Protein AF-A0A0C3AWJ7-F1 (afdb_monomer_lite)

pLDDT: mean 71.41, std 13.31, range [36.38, 94.19]

Organism: NCBI:txid933852

Sequence (97 aa):
MDSIDFEARSHILQLMVRLLVNLTQYPFLGPAMGAERVGWLFTHQHGTGSIIKDMARKWDYERDCPFPEGVERKADDDEMTEEIVWVKSGLPYVREA

Radius of gyration: 16.18 Å; chains: 1; bounding box: 35×30×44 Å

Structure (mmCIF, N/CA/C/O backbone):
data_AF-A0A0C3AWJ7-F1
#
_entry.id   AF-A0A0C3AWJ7-F1
#
loop_
_atom_site.group_PDB
_atom_site.id
_atom_site.type_symbol
_atom_site.label_atom_id
_atom_site.label_alt_id
_atom_site.label_comp_id
_atom_site.label_asym_id
_atom_site.label_entity_id
_atom_site.label_seq_id
_atom_site.pdbx_PDB_ins_code
_atom_site.Cartn_x
_atom_site.Cartn_y
_atom_site.Cartn_z
_atom_site.occupancy
_atom_site.B_iso_or_equiv
_atom_site.auth_seq_id
_atom_site.auth_comp_id
_atom_site.auth_asym_id
_atom_site.auth_atom_id
_atom_site.pdbx_PDB_model_num
ATOM 1 N N . MET A 1 1 ? -17.112 6.326 -0.315 1.00 37.09 1 MET A N 1
ATOM 2 C CA . MET A 1 1 ? -15.775 6.347 -0.938 1.00 37.09 1 MET A CA 1
ATOM 3 C C . MET A 1 1 ? -15.362 4.895 -0.980 1.00 37.09 1 MET A C 1
ATOM 5 O O . MET A 1 1 ? -15.009 4.351 0.058 1.00 37.09 1 MET A O 1
ATOM 9 N N . ASP A 1 2 ? -15.618 4.247 -2.111 1.00 36.38 2 ASP A N 1
ATOM 10 C CA . ASP A 1 2 ? -15.545 2.791 -2.226 1.00 36.38 2 ASP A CA 1
ATOM 11 C C . ASP A 1 2 ? -14.087 2.338 -2.127 1.00 36.38 2 ASP A C 1
ATOM 13 O O . ASP A 1 2 ? -13.201 2.896 -2.779 1.00 36.38 2 ASP A O 1
ATOM 17 N N . SER A 1 3 ? -13.826 1.390 -1.228 1.00 47.47 3 SER A N 1
ATOM 18 C CA . SER A 1 3 ? -12.488 0.864 -0.979 1.00 47.47 3 SER A CA 1
ATOM 19 C C . SER A 1 3 ? -11.964 0.162 -2.226 1.00 47.47 3 SER A C 1
ATOM 21 O O . SER A 1 3 ? -12.662 -0.668 -2.801 1.00 47.47 3 SER A O 1
ATOM 23 N N . ILE A 1 4 ? -10.720 0.449 -2.611 1.00 45.69 4 ILE A N 1
ATOM 24 C CA . ILE A 1 4 ? -10.012 -0.310 -3.647 1.00 45.69 4 ILE A CA 1
ATOM 25 C C . ILE A 1 4 ? -9.972 -1.789 -3.225 1.00 45.69 4 ILE A C 1
ATOM 27 O O . ILE A 1 4 ? -9.339 -2.137 -2.223 1.00 45.69 4 ILE A O 1
ATOM 31 N N . ASP A 1 5 ? -10.689 -2.603 -3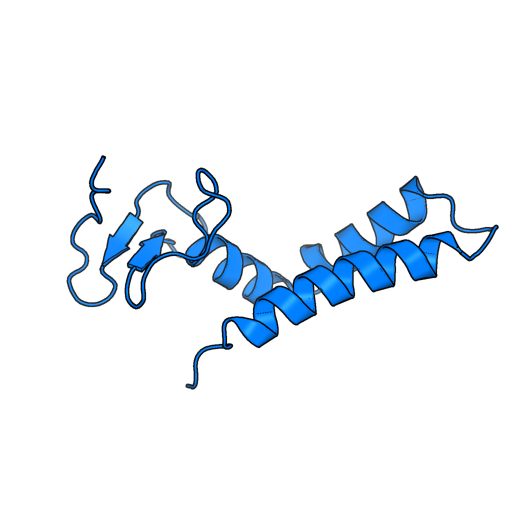.999 1.00 52.84 5 ASP A N 1
ATOM 32 C CA . ASP A 1 5 ? -10.915 -4.042 -3.853 1.00 52.84 5 ASP A CA 1
ATOM 33 C C . ASP A 1 5 ? -9.602 -4.861 -3.875 1.00 52.84 5 ASP A C 1
ATOM 35 O O . ASP A 1 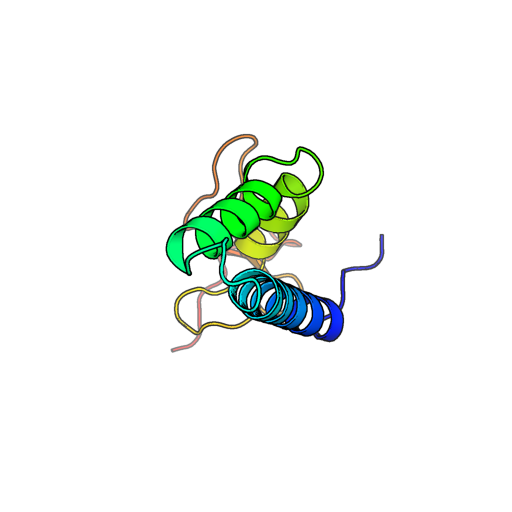5 ? -8.580 -4.433 -4.419 1.00 52.84 5 ASP A O 1
ATOM 39 N N . PHE A 1 6 ? -9.619 -6.051 -3.275 1.00 43.66 6 PHE A N 1
ATOM 40 C CA . PHE A 1 6 ? -8.511 -7.010 -3.208 1.00 43.66 6 PHE A CA 1
ATOM 41 C C . PHE A 1 6 ? -7.939 -7.338 -4.595 1.00 43.66 6 PHE A C 1
ATOM 43 O O . PHE A 1 6 ? -6.716 -7.354 -4.780 1.00 43.66 6 PHE A O 1
ATOM 50 N N . GLU A 1 7 ? -8.812 -7.507 -5.592 1.00 43.03 7 GLU A N 1
ATOM 51 C CA . GLU A 1 7 ? -8.397 -7.695 -6.983 1.00 43.03 7 GLU A CA 1
ATOM 52 C C . GLU A 1 7 ? -7.568 -6.517 -7.490 1.00 43.03 7 GLU A C 1
ATOM 54 O O . GLU A 1 7 ? -6.531 -6.712 -8.120 1.00 43.03 7 GLU A O 1
ATOM 59 N N . ALA A 1 8 ? -7.956 -5.284 -7.165 1.00 47.84 8 ALA A N 1
ATOM 60 C CA . ALA A 1 8 ? -7.252 -4.101 -7.635 1.00 47.84 8 ALA A CA 1
ATOM 61 C C . ALA A 1 8 ? -5.825 -4.001 -7.063 1.00 47.84 8 ALA A C 1
ATOM 63 O O . ALA A 1 8 ? -4.920 -3.563 -7.772 1.00 47.84 8 ALA A O 1
ATOM 64 N N . ARG A 1 9 ? -5.569 -4.479 -5.836 1.00 54.91 9 ARG A N 1
ATOM 65 C CA . ARG A 1 9 ? -4.209 -4.512 -5.253 1.00 54.91 9 ARG A CA 1
ATOM 66 C C . ARG A 1 9 ? -3.328 -5.597 -5.866 1.00 54.91 9 ARG A C 1
ATOM 68 O O . ARG A 1 9 ? -2.177 -5.322 -6.203 1.00 54.91 9 ARG A O 1
ATOM 75 N N . SER A 1 10 ? -3.878 -6.794 -6.072 1.00 53.25 10 SER A N 1
ATOM 76 C CA . SER A 1 10 ? -3.204 -7.873 -6.810 1.00 53.25 10 SER A CA 1
ATOM 77 C C . SER A 1 10 ? -2.876 -7.434 -8.242 1.00 53.25 10 SER A C 1
ATOM 79 O O . SER A 1 10 ? -1.752 -7.609 -8.712 1.00 53.25 10 SER A O 1
ATOM 81 N N . HIS A 1 11 ? -3.812 -6.755 -8.910 1.00 56.91 11 HIS A N 1
ATOM 82 C CA . HIS A 1 11 ? -3.606 -6.197 -10.243 1.00 56.91 11 HIS A CA 1
ATOM 83 C C . HIS A 1 11 ? -2.540 -5.101 -10.270 1.00 56.91 11 HIS A C 1
ATOM 85 O O . HIS A 1 11 ? -1.784 -5.049 -11.234 1.00 56.91 11 HIS A O 1
ATOM 91 N N . ILE A 1 12 ? -2.414 -4.271 -9.230 1.00 64.50 12 ILE A N 1
ATOM 92 C CA . ILE A 1 12 ? -1.377 -3.230 -9.153 1.00 64.50 12 ILE A CA 1
ATOM 93 C C . ILE A 1 12 ? 0.010 -3.832 -8.898 1.00 64.50 12 ILE A C 1
ATOM 95 O O . ILE A 1 12 ? 0.951 -3.453 -9.587 1.00 64.50 12 ILE A O 1
ATOM 99 N N . LEU A 1 13 ? 0.156 -4.808 -7.997 1.00 65.62 13 LEU A N 1
ATOM 100 C CA . LEU A 1 13 ? 1.427 -5.525 -7.805 1.00 65.62 13 LEU A CA 1
ATOM 101 C C . LEU A 1 13 ? 1.836 -6.290 -9.069 1.00 65.62 13 LEU A C 1
ATOM 103 O O . LEU A 1 13 ? 2.985 -6.221 -9.505 1.00 65.62 13 LEU A O 1
ATOM 107 N N . GLN A 1 14 ? 0.883 -6.950 -9.727 1.00 65.00 14 GLN A N 1
ATOM 108 C CA . GLN A 1 14 ? 1.128 -7.556 -11.033 1.00 65.00 14 GLN A CA 1
ATOM 109 C C . GLN A 1 14 ? 1.478 -6.508 -12.091 1.00 65.00 14 GLN A C 1
ATOM 111 O O . GLN A 1 14 ? 2.349 -6.765 -12.917 1.00 65.00 14 GLN A O 1
ATOM 116 N N . LEU A 1 15 ? 0.850 -5.330 -12.078 1.00 67.62 15 LEU A N 1
ATOM 117 C CA . LEU A 1 15 ? 1.179 -4.233 -12.984 1.00 67.62 15 LEU A CA 1
ATOM 118 C C . LEU A 1 15 ? 2.599 -3.724 -12.725 1.00 67.62 15 LEU A C 1
ATOM 120 O O . LEU A 1 15 ? 3.332 -3.542 -13.686 1.00 67.62 15 LEU A O 1
ATOM 124 N N . MET A 1 16 ? 3.015 -3.568 -11.464 1.00 68.38 16 MET A N 1
ATOM 125 C CA . MET A 1 16 ? 4.374 -3.182 -11.064 1.00 68.38 16 MET A CA 1
ATOM 126 C C . MET A 1 16 ? 5.413 -4.174 -11.576 1.00 68.38 16 MET A C 1
ATOM 128 O O . MET A 1 16 ? 6.387 -3.780 -12.216 1.00 68.38 16 MET A O 1
ATOM 132 N N . VAL A 1 17 ? 5.174 -5.467 -11.350 1.00 67.75 17 VAL A N 1
ATOM 133 C CA . VAL A 1 17 ? 6.056 -6.541 -11.818 1.00 67.75 17 VAL A CA 1
ATOM 134 C C . VAL A 1 17 ? 6.075 -6.597 -13.346 1.00 67.75 17 VAL A C 1
ATOM 136 O O . VAL A 1 17 ? 7.143 -6.712 -13.939 1.00 67.75 17 VAL A O 1
ATOM 139 N N . ARG A 1 18 ? 4.926 -6.443 -14.018 1.00 68.12 18 ARG A N 1
ATOM 140 C CA . ARG A 1 18 ? 4.847 -6.403 -15.489 1.00 68.12 18 ARG A CA 1
ATOM 141 C C . ARG A 1 18 ? 5.539 -5.175 -16.073 1.00 68.12 18 ARG A C 1
ATOM 143 O O . ARG A 1 18 ? 6.209 -5.312 -17.091 1.00 68.12 18 ARG A O 1
ATOM 150 N N . LEU A 1 19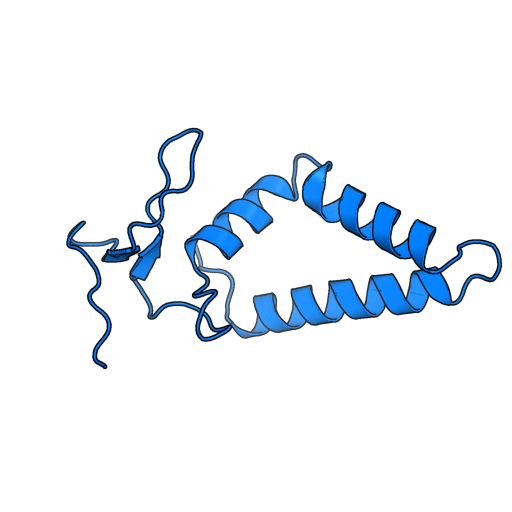 ? 5.415 -4.004 -15.444 1.00 67.06 19 LEU A N 1
ATOM 151 C CA . LEU A 1 19 ? 6.112 -2.785 -15.858 1.00 67.06 19 LEU A CA 1
ATOM 152 C C . LEU A 1 19 ? 7.620 -2.966 -15.719 1.00 67.06 19 LEU A C 1
ATOM 154 O O . LEU A 1 19 ? 8.358 -2.620 -16.634 1.00 67.06 19 LEU A O 1
ATOM 158 N N . LEU A 1 20 ? 8.065 -3.544 -14.601 1.00 64.25 20 LEU A N 1
ATOM 159 C CA . LEU A 1 20 ? 9.468 -3.852 -14.363 1.00 64.25 20 LEU A CA 1
ATOM 160 C C . LEU A 1 20 ? 9.996 -4.809 -15.437 1.00 64.25 20 LEU A C 1
ATOM 162 O O . LEU A 1 20 ? 10.957 -4.478 -16.123 1.00 64.25 20 LEU A O 1
ATOM 166 N N . VAL A 1 21 ? 9.316 -5.938 -15.656 1.00 68.94 21 VAL A N 1
ATOM 167 C CA . VAL A 1 21 ? 9.683 -6.915 -16.691 1.00 68.94 21 VAL A CA 1
ATOM 168 C C . VAL A 1 21 ? 9.720 -6.261 -18.076 1.00 68.94 21 VAL A C 1
ATOM 170 O O . VAL A 1 21 ? 10.711 -6.414 -18.785 1.00 68.94 21 VAL A O 1
ATOM 173 N N . ASN A 1 22 ? 8.709 -5.471 -18.450 1.00 69.81 22 ASN A N 1
ATOM 174 C CA . ASN A 1 22 ? 8.658 -4.785 -19.744 1.00 69.81 22 ASN A CA 1
ATOM 175 C C . ASN A 1 22 ? 9.780 -3.748 -19.912 1.00 69.81 22 ASN A C 1
ATOM 177 O O . ASN A 1 22 ? 10.409 -3.687 -20.964 1.00 69.81 22 ASN A O 1
ATOM 181 N N . LEU A 1 23 ? 10.088 -2.970 -18.875 1.00 65.06 23 LEU A N 1
ATOM 182 C CA . LEU A 1 23 ? 11.169 -1.986 -18.916 1.00 65.06 23 LEU A CA 1
ATOM 183 C C . LEU A 1 23 ? 12.544 -2.653 -19.033 1.00 65.06 23 LEU A C 1
ATOM 185 O O . LEU A 1 23 ? 13.407 -2.126 -19.730 1.00 65.06 23 LEU A O 1
ATOM 189 N N . THR A 1 24 ? 12.728 -3.831 -18.429 1.00 65.62 24 THR A N 1
ATOM 190 C CA . THR A 1 24 ? 13.964 -4.624 -18.559 1.00 65.62 24 THR A CA 1
ATOM 191 C C . THR A 1 24 ? 14.107 -5.367 -19.891 1.00 65.62 24 THR A C 1
ATOM 193 O O . THR A 1 24 ? 15.188 -5.870 -20.187 1.00 6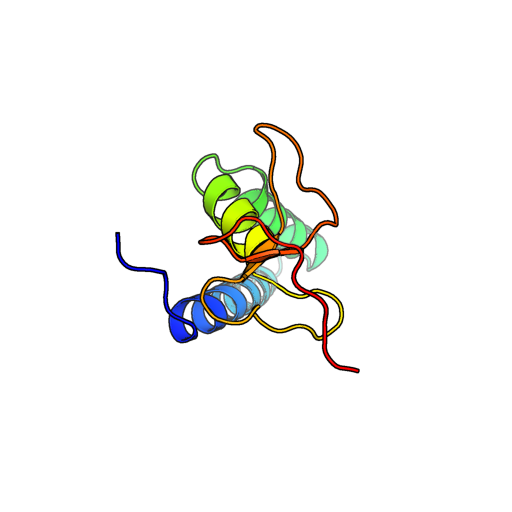5.62 24 THR A O 1
ATOM 196 N N . GLN A 1 25 ? 13.055 -5.424 -20.722 1.00 66.88 25 GLN A N 1
ATOM 197 C CA . GLN A 1 25 ? 13.139 -5.961 -22.090 1.00 66.88 25 GLN A CA 1
ATOM 198 C C . GLN A 1 25 ? 13.823 -4.992 -23.063 1.00 66.88 25 GLN A C 1
ATOM 200 O O . GLN A 1 25 ? 14.239 -5.406 -24.145 1.00 66.88 25 GLN A O 1
ATOM 205 N N . TYR A 1 26 ? 13.966 -3.715 -22.697 1.00 64.81 26 TYR A N 1
ATOM 206 C CA . TYR A 1 26 ? 14.708 -2.753 -23.502 1.00 64.81 26 TYR A CA 1
ATOM 207 C C . TYR A 1 26 ? 16.208 -2.888 -23.203 1.00 64.81 26 TYR A C 1
ATOM 209 O O . TYR A 1 26 ? 16.626 -2.583 -22.088 1.00 64.81 26 TYR A O 1
ATOM 217 N N . PRO A 1 27 ? 17.052 -3.266 -24.182 1.00 58.00 27 PRO A N 1
ATOM 218 C CA . PRO A 1 27 ? 18.463 -3.606 -23.948 1.00 58.00 27 PRO A CA 1
ATOM 219 C C . PRO A 1 27 ? 19.321 -2.434 -23.441 1.00 58.00 27 PRO A C 1
ATOM 221 O O . PRO A 1 27 ? 20.438 -2.640 -22.976 1.00 58.00 27 PRO A O 1
ATOM 224 N N . PHE A 1 28 ? 18.799 -1.207 -23.507 1.00 61.25 28 PHE A N 1
ATOM 225 C CA . PHE A 1 28 ? 19.443 0.010 -23.008 1.00 61.25 28 PHE A CA 1
ATOM 226 C C . PHE A 1 28 ? 19.116 0.308 -21.534 1.00 61.25 28 PHE A C 1
ATOM 228 O O . PHE A 1 28 ? 19.818 1.091 -20.899 1.00 61.25 28 PHE A O 1
ATOM 235 N N . LEU A 1 29 ? 18.064 -0.305 -20.982 1.00 61.88 29 LEU A N 1
ATOM 236 C CA . LEU A 1 29 ? 17.656 -0.182 -19.585 1.00 61.88 29 LEU A CA 1
ATOM 237 C C . LEU A 1 29 ? 18.041 -1.473 -18.862 1.00 61.88 29 LEU A C 1
ATOM 239 O O . LEU A 1 29 ? 17.306 -2.456 -18.863 1.00 61.88 29 LEU A O 1
ATOM 243 N N . GLY A 1 30 ? 19.221 -1.478 -18.241 1.00 66.44 30 GLY A N 1
ATOM 244 C CA . GLY A 1 30 ? 19.625 -2.591 -17.383 1.00 66.44 30 GLY A CA 1
ATOM 245 C C . GLY A 1 30 ? 18.631 -2.805 -16.224 1.00 66.44 30 GLY A C 1
ATOM 246 O O . GLY A 1 30 ? 17.941 -1.859 -15.832 1.00 66.44 30 GLY A O 1
ATOM 247 N N . PRO A 1 31 ? 18.582 -4.008 -15.618 1.00 66.31 31 PRO A N 1
ATOM 248 C CA . PRO A 1 31 ? 17.639 -4.342 -14.544 1.00 66.31 31 PRO A CA 1
ATOM 249 C C . PRO A 1 31 ? 17.609 -3.335 -13.391 1.00 66.31 31 PRO A C 1
ATOM 251 O O . PRO A 1 31 ? 16.539 -2.989 -12.898 1.00 66.31 31 PRO A O 1
ATOM 254 N N . ALA A 1 32 ? 18.776 -2.805 -13.018 1.00 68.81 32 ALA A N 1
ATOM 255 C CA . ALA A 1 32 ? 18.906 -1.784 -11.983 1.00 68.81 32 ALA A CA 1
ATOM 256 C C . ALA A 1 32 ? 18.201 -0.467 -12.356 1.00 68.81 32 ALA A C 1
ATOM 258 O O . ALA A 1 32 ? 17.473 0.091 -11.543 1.00 68.81 32 ALA A O 1
ATOM 259 N N . MET A 1 33 ? 18.352 -0.007 -13.600 1.00 71.25 33 MET A N 1
ATOM 260 C CA . MET A 1 33 ? 17.745 1.241 -14.074 1.00 71.25 33 MET A CA 1
ATOM 261 C C . MET A 1 33 ? 16.228 1.091 -14.262 1.00 71.25 33 MET A C 1
ATOM 263 O O . MET A 1 33 ? 15.468 2.018 -13.994 1.00 71.25 33 MET A O 1
ATOM 267 N N . GLY A 1 34 ? 15.763 -0.096 -14.673 1.00 70.81 34 GLY A N 1
ATOM 268 C CA . GLY A 1 34 ? 14.338 -0.436 -14.693 1.00 70.81 34 GLY A CA 1
ATOM 269 C C . GLY A 1 34 ? 13.721 -0.427 -13.291 1.00 70.81 34 GLY A C 1
ATOM 270 O O . GLY A 1 34 ? 12.668 0.179 -13.087 1.00 70.81 34 GLY A O 1
ATOM 271 N N . ALA A 1 35 ? 14.407 -1.032 -12.316 1.00 67.50 35 ALA A N 1
ATOM 272 C CA . ALA A 1 35 ? 13.988 -1.039 -10.916 1.00 67.50 35 ALA A CA 1
ATOM 273 C C . ALA A 1 35 ? 13.963 0.369 -10.308 1.00 67.50 35 ALA A C 1
ATOM 275 O O . ALA A 1 35 ? 12.994 0.720 -9.642 1.00 67.50 35 ALA A O 1
ATOM 276 N N . GLU A 1 36 ? 14.967 1.200 -10.593 1.00 71.62 36 GLU A N 1
ATOM 277 C CA . GLU A 1 36 ? 15.024 2.597 -10.150 1.00 71.62 36 GLU A CA 1
ATOM 278 C C . GLU A 1 36 ? 13.860 3.420 -10.713 1.00 71.62 36 GLU A C 1
ATOM 280 O O . GLU A 1 36 ? 13.223 4.176 -9.986 1.00 71.62 36 GLU A O 1
ATOM 285 N N . ARG A 1 37 ? 13.516 3.235 -11.992 1.00 71.94 37 ARG A N 1
ATOM 286 C CA . ARG A 1 37 ? 12.427 3.974 -12.649 1.00 71.94 37 ARG A CA 1
ATOM 287 C C . ARG A 1 37 ? 11.049 3.587 -12.121 1.00 71.94 37 ARG A C 1
ATOM 289 O O . ARG A 1 37 ? 10.197 4.455 -11.941 1.00 71.94 37 ARG A O 1
ATOM 296 N N . VAL A 1 38 ? 10.839 2.296 -11.859 1.00 72.38 38 VAL A N 1
ATOM 297 C CA . VAL A 1 38 ? 9.639 1.807 -11.166 1.00 72.38 38 VAL A CA 1
ATOM 298 C C . VAL A 1 38 ? 9.629 2.370 -9.747 1.00 72.38 38 VAL A C 1
ATOM 300 O O . VAL A 1 38 ? 8.665 3.021 -9.364 1.00 72.38 38 VAL A O 1
ATOM 303 N N . GLY A 1 39 ? 10.730 2.245 -9.007 1.00 67.44 39 GLY A N 1
ATOM 304 C CA . GLY A 1 39 ? 10.891 2.849 -7.686 1.00 67.44 39 GLY A CA 1
ATOM 305 C C . GLY A 1 39 ? 10.503 4.328 -7.673 1.00 67.44 39 GLY A C 1
ATOM 306 O O . GLY A 1 39 ? 9.663 4.720 -6.871 1.00 67.44 39 GLY A O 1
ATOM 307 N N . TRP A 1 40 ? 11.015 5.131 -8.606 1.00 69.25 40 TRP A N 1
ATOM 308 C CA . TRP A 1 40 ? 10.702 6.554 -8.756 1.00 69.25 40 TRP A CA 1
ATOM 309 C C . TRP A 1 40 ? 9.222 6.818 -9.066 1.00 69.25 40 TRP A C 1
ATOM 311 O O . TRP A 1 40 ? 8.604 7.659 -8.419 1.00 69.25 40 TRP A O 1
ATOM 321 N N . LEU A 1 41 ? 8.611 6.072 -9.991 1.00 69.94 41 LEU A N 1
ATOM 322 C CA . LEU A 1 41 ? 7.176 6.194 -10.301 1.00 69.94 41 LEU A CA 1
ATOM 323 C C . LEU A 1 41 ? 6.291 5.954 -9.073 1.00 69.94 41 LEU A C 1
ATOM 325 O O . LEU A 1 41 ? 5.259 6.604 -8.906 1.00 69.94 41 LEU A O 1
ATOM 329 N N . PHE A 1 42 ? 6.704 5.039 -8.203 1.00 65.75 42 PHE A N 1
ATOM 330 C CA . PHE A 1 42 ? 5.947 4.690 -7.011 1.00 65.75 42 PHE A CA 1
ATOM 331 C C . PHE A 1 42 ? 6.255 5.613 -5.827 1.00 65.75 42 PHE A C 1
ATOM 333 O O . PHE A 1 42 ? 5.344 5.987 -5.097 1.00 65.75 42 PHE A O 1
ATOM 340 N N . THR A 1 43 ? 7.497 6.063 -5.666 1.00 64.00 43 THR A N 1
ATOM 341 C CA . THR A 1 43 ? 7.935 6.801 -4.466 1.00 64.00 43 THR A CA 1
ATOM 342 C C . THR A 1 43 ? 8.061 8.316 -4.651 1.00 64.00 43 THR A C 1
ATOM 344 O O . THR A 1 43 ? 8.014 9.037 -3.662 1.00 64.00 43 THR A O 1
ATOM 347 N N . HIS A 1 44 ? 8.197 8.818 -5.884 1.00 61.88 44 HIS A N 1
ATOM 348 C CA . HIS A 1 44 ? 8.483 10.233 -6.173 1.00 61.88 44 HIS A CA 1
ATOM 349 C C . HIS A 1 44 ? 7.385 10.952 -6.976 1.00 61.88 44 HIS A C 1
ATOM 351 O O . HIS A 1 44 ? 7.438 12.173 -7.130 1.00 61.88 44 HIS A O 1
ATOM 357 N N . GLN A 1 45 ? 6.365 10.245 -7.477 1.00 63.94 45 GLN A N 1
ATOM 358 C CA . GLN A 1 45 ? 5.171 10.898 -8.018 1.00 63.94 45 GLN A CA 1
ATOM 359 C C . GLN A 1 45 ? 4.188 11.246 -6.895 1.00 63.94 45 GLN A C 1
ATOM 361 O O . GLN A 1 45 ? 3.748 10.387 -6.132 1.00 63.94 45 GLN A O 1
ATOM 366 N N . HIS A 1 46 ? 3.780 12.517 -6.850 1.00 58.19 46 HIS A N 1
ATOM 367 C CA . HIS A 1 46 ? 2.858 13.053 -5.841 1.00 58.19 46 HIS A CA 1
ATOM 368 C C . HIS A 1 46 ? 1.531 12.279 -5.729 1.00 58.19 46 HIS A C 1
ATOM 370 O O . HIS A 1 46 ? 0.968 12.194 -4.641 1.00 58.19 46 HIS A O 1
ATOM 376 N N . GLY A 1 47 ? 1.036 11.704 -6.831 1.00 61.28 47 GLY A N 1
ATOM 377 C CA . GLY A 1 47 ? -0.201 10.914 -6.843 1.00 61.28 47 GLY A CA 1
ATOM 378 C C . GLY A 1 47 ? -0.047 9.493 -6.295 1.00 61.28 47 GLY A C 1
ATOM 379 O O . GLY A 1 47 ? -1.030 8.890 -5.878 1.00 61.28 47 GLY A O 1
ATOM 380 N N . THR A 1 48 ? 1.174 8.960 -6.266 1.00 64.19 48 THR A N 1
ATOM 381 C CA . THR A 1 48 ? 1.445 7.564 -5.900 1.00 64.19 48 THR A CA 1
ATOM 382 C C . THR A 1 48 ? 1.763 7.411 -4.414 1.00 64.19 48 THR A C 1
ATOM 384 O O . THR A 1 48 ? 1.509 6.357 -3.833 1.00 64.19 48 THR A O 1
ATOM 387 N N . GLY A 1 49 ? 2.220 8.485 -3.759 1.00 66.12 49 GLY A N 1
ATOM 388 C CA . GLY A 1 49 ? 2.491 8.493 -2.320 1.00 66.12 49 GLY A CA 1
ATOM 389 C C . GLY A 1 49 ? 1.261 8.183 -1.458 1.00 66.12 49 GLY A C 1
ATOM 390 O O . GLY A 1 49 ? 1.378 7.477 -0.460 1.00 66.12 49 GLY A O 1
ATOM 391 N N . SER A 1 50 ? 0.067 8.636 -1.857 1.00 71.44 50 SER A N 1
ATOM 392 C CA . SER A 1 50 ? -1.184 8.306 -1.154 1.00 71.44 50 SER A CA 1
ATOM 393 C C . SER A 1 50 ? -1.557 6.829 -1.294 1.00 71.44 50 SER A C 1
ATOM 395 O O . SER A 1 50 ? -2.024 6.227 -0.330 1.00 71.44 50 SER A O 1
ATOM 397 N N . ILE A 1 51 ? -1.295 6.229 -2.459 1.00 72.38 51 ILE A N 1
ATOM 398 C CA . ILE A 1 51 ? -1.524 4.803 -2.720 1.00 72.38 51 ILE A CA 1
ATOM 399 C C . ILE A 1 51 ? -0.584 3.963 -1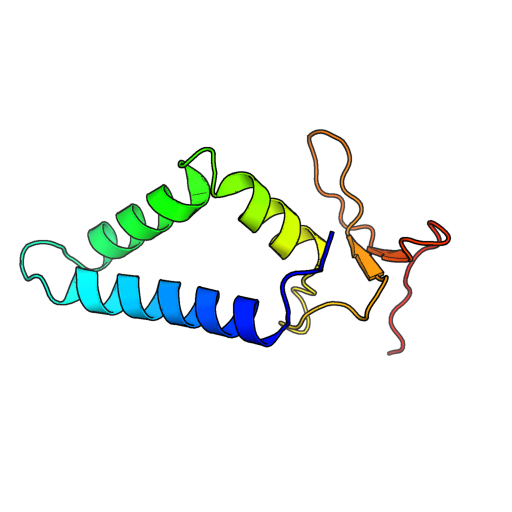.856 1.00 72.38 51 ILE A C 1
ATOM 401 O O . ILE A 1 51 ? -1.039 3.041 -1.185 1.00 72.38 51 ILE A O 1
ATOM 405 N N . ILE A 1 52 ? 0.706 4.311 -1.810 1.00 71.50 52 ILE A N 1
ATOM 406 C CA . ILE A 1 52 ? 1.675 3.614 -0.955 1.00 71.50 52 ILE A CA 1
ATOM 407 C C . ILE A 1 52 ? 1.306 3.759 0.519 1.00 71.50 52 ILE A C 1
ATOM 409 O O . ILE A 1 52 ? 1.306 2.755 1.226 1.00 71.50 52 ILE A O 1
ATOM 413 N N . LYS A 1 53 ? 0.958 4.968 0.984 1.00 74.06 53 LYS A N 1
ATOM 414 C CA . LYS A 1 53 ? 0.513 5.179 2.370 1.00 74.06 53 LYS A CA 1
ATOM 415 C C . LYS A 1 53 ? -0.715 4.321 2.691 1.00 74.06 53 LYS A C 1
ATOM 417 O O . LYS A 1 53 ? -0.719 3.662 3.724 1.00 74.06 53 LYS A O 1
ATOM 422 N N . ASP A 1 54 ? -1.716 4.258 1.810 1.00 78.88 54 ASP A N 1
ATOM 423 C CA . ASP A 1 54 ? -2.920 3.444 2.040 1.00 78.88 54 ASP A CA 1
ATOM 424 C C . ASP A 1 54 ? -2.630 1.934 2.016 1.00 78.88 54 ASP A C 1
ATOM 426 O O . ASP A 1 54 ? -3.161 1.185 2.836 1.00 78.88 54 ASP A O 1
ATOM 430 N N . MET A 1 55 ? -1.746 1.477 1.123 1.00 75.50 55 MET A N 1
ATOM 431 C CA . MET A 1 55 ? -1.289 0.085 1.091 1.00 75.50 55 MET A CA 1
ATOM 432 C C . MET A 1 55 ? -0.569 -0.283 2.379 1.00 75.50 55 MET A C 1
ATOM 434 O O . MET A 1 55 ? -0.940 -1.246 3.045 1.00 75.50 55 MET A O 1
ATOM 438 N N . ALA A 1 56 ? 0.428 0.515 2.745 1.00 77.38 56 ALA A N 1
ATOM 439 C CA . ALA A 1 56 ? 1.207 0.320 3.946 1.00 77.38 56 ALA A CA 1
ATOM 440 C C . ALA A 1 56 ? 0.298 0.363 5.186 1.00 77.38 56 ALA A C 1
ATOM 442 O O . ALA A 1 56 ? 0.511 -0.394 6.125 1.00 77.38 56 ALA A O 1
ATOM 443 N N . ARG A 1 57 ? -0.772 1.166 5.189 1.00 85.50 57 ARG A N 1
ATOM 444 C CA . ARG A 1 57 ? -1.747 1.206 6.285 1.00 85.50 57 ARG A CA 1
ATOM 445 C C . ARG A 1 57 ? -2.565 -0.086 6.418 1.00 85.50 57 ARG A C 1
ATOM 447 O O . ARG A 1 57 ? -2.937 -0.473 7.520 1.00 85.50 57 ARG A O 1
ATOM 454 N N . LYS A 1 58 ? -2.830 -0.778 5.311 1.00 86.25 58 LYS A N 1
ATOM 455 C CA . LYS A 1 58 ? -3.770 -1.912 5.238 1.00 86.25 58 LYS A CA 1
ATOM 456 C C . LYS A 1 58 ? -3.103 -3.275 5.028 1.00 86.25 58 LYS A C 1
ATOM 458 O O . LYS A 1 58 ? -3.809 -4.252 4.779 1.00 86.25 58 LYS A O 1
ATOM 463 N N . TRP A 1 59 ? -1.774 -3.347 5.080 1.00 83.44 59 TRP A N 1
ATOM 464 C CA . TRP A 1 59 ? -1.006 -4.568 4.818 1.00 83.44 59 TRP A CA 1
ATOM 465 C C . TRP A 1 59 ? -0.308 -5.101 6.072 1.00 83.44 59 TRP A C 1
ATOM 467 O O . TRP A 1 59 ? 0.391 -4.364 6.782 1.00 83.44 59 TRP A O 1
ATOM 477 N N . ASP A 1 60 ? -0.465 -6.399 6.311 1.00 82.44 60 ASP A N 1
ATOM 478 C CA . ASP A 1 60 ? 0.285 -7.162 7.298 1.00 82.44 60 ASP A CA 1
ATOM 479 C C . ASP A 1 60 ? 1.588 -7.671 6.674 1.00 82.44 60 ASP A C 1
ATOM 481 O O . ASP A 1 60 ? 1.594 -8.607 5.875 1.00 82.44 60 ASP A O 1
ATOM 485 N N . TYR A 1 61 ? 2.709 -7.053 7.049 1.00 75.25 61 TYR A N 1
ATOM 486 C CA . TYR A 1 61 ? 4.026 -7.412 6.523 1.00 75.25 61 TYR A CA 1
ATOM 487 C C . TYR A 1 61 ? 4.509 -8.789 6.982 1.00 75.25 61 TYR A C 1
ATOM 489 O O . TYR A 1 61 ? 5.320 -9.399 6.295 1.00 75.25 61 TYR A O 1
ATOM 497 N N . GLU A 1 62 ? 4.038 -9.288 8.128 1.00 76.81 62 GLU A N 1
ATOM 498 C CA . GLU A 1 62 ? 4.522 -10.562 8.676 1.00 76.81 62 GLU A CA 1
ATOM 499 C C . GLU A 1 62 ? 3.910 -11.763 7.958 1.00 76.81 62 GLU A C 1
ATOM 501 O O . GLU A 1 62 ? 4.568 -12.783 7.767 1.00 76.81 62 GLU A O 1
ATOM 506 N N . ARG A 1 63 ? 2.637 -11.644 7.573 1.00 74.75 63 ARG A N 1
ATOM 507 C CA . ARG A 1 63 ? 1.886 -12.693 6.868 1.00 74.75 63 ARG A CA 1
ATOM 508 C C . ARG A 1 63 ? 1.822 -12.468 5.360 1.00 74.75 63 ARG A C 1
ATOM 510 O O . ARG A 1 63 ? 1.273 -13.307 4.654 1.00 74.75 63 ARG A O 1
ATOM 517 N N . ASP A 1 64 ? 2.373 -11.349 4.895 1.00 75.62 64 ASP A N 1
ATOM 518 C CA . ASP A 1 64 ? 2.314 -10.886 3.510 1.00 75.62 64 ASP A CA 1
ATOM 519 C C . ASP A 1 64 ? 0.884 -10.913 2.943 1.00 75.62 64 ASP A C 1
ATOM 521 O O . ASP A 1 64 ? 0.595 -11.479 1.888 1.00 75.62 64 ASP A O 1
ATOM 525 N N . CYS A 1 65 ? -0.053 -10.342 3.703 1.00 76.44 65 CYS A N 1
ATOM 526 C CA . CYS A 1 65 ? -1.471 -10.343 3.360 1.00 76.44 65 CYS A CA 1
ATOM 527 C C . CYS A 1 65 ? -2.159 -9.035 3.794 1.00 76.44 65 CYS A C 1
ATOM 529 O O . CYS A 1 65 ? -1.640 -8.306 4.639 1.00 76.44 65 CYS A O 1
ATOM 531 N N . PRO A 1 66 ? -3.343 -8.697 3.255 1.00 80.06 66 PRO A N 1
ATOM 532 C CA . PRO A 1 66 ? -4.115 -7.565 3.762 1.00 80.06 66 PRO A CA 1
ATOM 533 C C . PRO A 1 66 ? -4.624 -7.829 5.187 1.00 80.06 66 PRO A C 1
ATOM 535 O O . PRO A 1 66 ? -4.937 -8.967 5.543 1.00 80.06 66 PRO A O 1
ATOM 538 N N . PHE A 1 67 ? -4.756 -6.768 5.987 1.00 84.75 67 PHE A N 1
ATOM 539 C CA . PHE A 1 67 ? -5.473 -6.844 7.260 1.00 84.75 67 PHE A CA 1
ATOM 540 C C . PHE A 1 67 ? -6.967 -7.149 7.042 1.00 84.75 67 PHE A C 1
ATOM 542 O O . PHE A 1 67 ? -7.509 -6.822 5.978 1.00 84.75 67 PHE A O 1
ATOM 549 N N . PRO A 1 68 ? -7.655 -7.744 8.039 1.00 89.75 68 PRO A N 1
ATOM 550 C CA . PRO A 1 68 ? -9.105 -7.895 8.008 1.00 89.75 68 PRO A CA 1
ATOM 551 C C . PRO A 1 68 ? -9.821 -6.558 7.794 1.00 89.75 68 PRO A C 1
ATOM 553 O O . PRO A 1 68 ? -9.309 -5.490 8.133 1.00 89.75 68 PRO A O 1
ATOM 556 N N . GLU A 1 69 ? -11.040 -6.612 7.261 1.00 88.31 69 GLU A N 1
ATOM 557 C CA . GLU A 1 69 ? -11.831 -5.404 7.043 1.00 88.31 69 GLU A CA 1
ATOM 558 C C . GLU A 1 69 ? -12.031 -4.625 8.354 1.00 88.31 69 GLU A C 1
ATOM 560 O O . GLU A 1 69 ? -12.418 -5.179 9.384 1.00 88.31 69 GLU A O 1
ATOM 565 N N . GLY A 1 70 ? -11.758 -3.320 8.310 1.00 89.94 70 GLY A N 1
ATOM 566 C CA . GLY A 1 70 ? -11.842 -2.447 9.479 1.00 89.94 70 GLY A CA 1
ATOM 567 C C . GLY A 1 70 ? -10.635 -2.516 10.415 1.00 89.94 70 GLY A C 1
ATOM 568 O O . GLY A 1 70 ? -10.699 -1.902 11.478 1.00 89.94 70 GLY A O 1
ATOM 569 N N . VAL A 1 71 ? -9.559 -3.208 10.036 1.00 92.44 71 VAL A N 1
ATOM 570 C CA . VAL A 1 71 ? -8.272 -3.218 10.742 1.00 92.44 71 VAL A CA 1
ATOM 571 C C . VAL A 1 71 ? -7.230 -2.475 9.918 1.00 92.44 71 VAL A C 1
ATOM 573 O O . VAL A 1 71 ? -7.04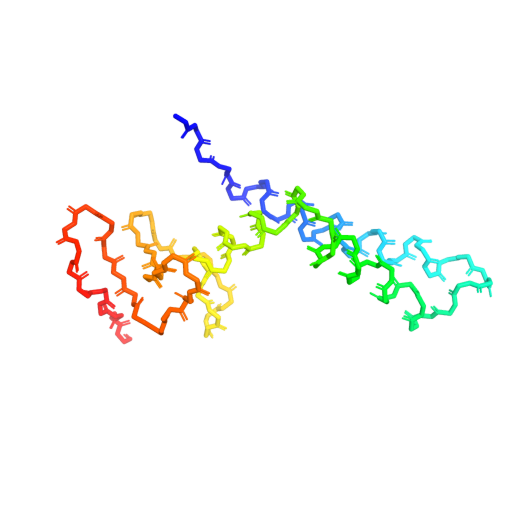4 -2.747 8.732 1.00 92.44 71 VAL A O 1
ATOM 576 N N . GLU A 1 72 ? -6.538 -1.533 10.550 1.00 92.56 72 GLU A N 1
ATOM 577 C CA . GLU A 1 72 ? -5.549 -0.685 9.896 1.00 92.56 72 GLU A CA 1
ATOM 578 C C . GLU A 1 72 ? -4.393 -0.369 10.845 1.00 92.56 72 GLU A C 1
ATOM 580 O O . GLU A 1 72 ? -4.557 -0.280 12.060 1.00 92.56 72 GLU A O 1
ATOM 585 N N . ARG A 1 73 ? -3.204 -0.179 10.282 1.00 89.62 73 ARG A N 1
ATOM 586 C CA . ARG A 1 73 ? -2.066 0.394 10.990 1.00 89.62 73 ARG A CA 1
ATOM 587 C C . ARG A 1 73 ? -2.366 1.856 11.298 1.00 89.62 73 ARG A C 1
ATOM 589 O O . ARG A 1 73 ? -2.886 2.583 10.452 1.00 89.62 73 ARG A O 1
ATOM 596 N N . LYS A 1 74 ? -2.063 2.301 12.507 1.00 86.50 74 LYS A N 1
ATOM 597 C CA . LYS A 1 74 ? -2.264 3.694 12.877 1.00 86.50 74 LYS A CA 1
ATOM 598 C C . LYS A 1 74 ? -1.238 4.559 12.139 1.00 86.50 74 LYS A C 1
ATOM 600 O O . LYS A 1 74 ? -0.058 4.227 12.047 1.00 86.50 74 LYS A O 1
ATOM 605 N N . ALA A 1 75 ? -1.723 5.652 11.571 1.00 76.19 75 ALA A N 1
ATOM 606 C CA . ALA A 1 75 ? -0.905 6.651 10.909 1.00 76.19 75 ALA A CA 1
ATOM 607 C C . ALA A 1 75 ? -1.239 7.996 11.544 1.00 76.19 75 ALA A C 1
ATOM 609 O O . ALA A 1 75 ? -2.400 8.406 11.507 1.00 76.19 75 ALA A O 1
ATOM 610 N N . ASP A 1 76 ? -0.236 8.641 12.124 1.00 72.69 76 ASP A N 1
ATOM 611 C CA . ASP A 1 76 ? -0.309 10.054 12.476 1.00 72.69 76 ASP A CA 1
ATOM 612 C C . ASP A 1 76 ? 0.183 10.870 11.269 1.00 72.69 76 ASP A C 1
ATOM 614 O O . ASP A 1 76 ? 0.801 10.312 10.358 1.00 72.69 76 ASP A O 1
ATOM 618 N N . ASP A 1 77 ? -0.143 12.167 11.220 1.00 63.44 77 ASP A N 1
ATOM 619 C CA . ASP A 1 77 ? -0.095 13.009 10.009 1.00 63.44 77 ASP A CA 1
ATOM 620 C C . ASP A 1 77 ? 1.195 12.881 9.164 1.00 63.44 77 ASP A C 1
ATOM 622 O O . ASP A 1 77 ? 1.127 12.969 7.933 1.00 63.44 77 ASP A O 1
ATOM 626 N N . ASP A 1 78 ? 2.332 12.552 9.787 1.00 58.97 78 ASP A N 1
ATOM 627 C CA . ASP A 1 78 ? 3.612 12.335 9.104 1.00 58.97 78 ASP A CA 1
ATOM 628 C C . ASP A 1 78 ? 4.277 10.964 9.326 1.00 58.97 78 ASP A C 1
ATOM 630 O O . ASP A 1 78 ? 5.221 10.636 8.602 1.00 58.97 78 ASP A O 1
ATOM 634 N N . GLU A 1 79 ? 3.784 10.118 10.237 1.00 61.47 79 GLU A N 1
ATOM 635 C CA . GLU A 1 79 ? 4.452 8.858 10.589 1.00 61.47 79 GLU A CA 1
ATOM 636 C C . GLU A 1 79 ? 3.483 7.680 10.738 1.00 61.47 79 GLU A C 1
ATOM 638 O O . GLU A 1 79 ? 2.426 7.750 11.364 1.00 61.47 79 GLU A O 1
ATOM 643 N N . MET A 1 80 ? 3.874 6.553 10.146 1.00 68.38 80 MET A N 1
ATOM 644 C CA . MET A 1 80 ? 3.197 5.273 10.319 1.00 68.38 80 MET A CA 1
ATOM 645 C C . MET A 1 80 ? 3.758 4.572 11.546 1.00 68.38 80 MET A C 1
ATOM 647 O O . MET A 1 80 ? 4.965 4.346 11.622 1.00 68.38 80 MET A O 1
ATOM 651 N N . THR A 1 81 ? 2.892 4.210 12.487 1.00 77.75 81 THR A N 1
ATOM 652 C CA . THR A 1 81 ? 3.308 3.526 13.713 1.00 77.75 81 THR A CA 1
ATOM 653 C C . THR A 1 81 ? 3.245 2.011 13.531 1.00 77.75 81 THR A C 1
ATOM 655 O O . THR A 1 81 ? 2.638 1.503 12.591 1.00 77.75 81 THR A O 1
ATOM 658 N N . GLU A 1 82 ? 3.865 1.245 14.426 1.00 78.75 82 GLU A N 1
ATOM 659 C CA . GLU A 1 82 ? 3.722 -0.220 14.423 1.00 78.75 82 GLU A CA 1
ATOM 660 C C . GLU A 1 82 ? 2.367 -0.685 14.985 1.00 78.75 82 GLU A C 1
ATOM 662 O O . GLU A 1 82 ? 2.012 -1.858 14.870 1.00 78.75 82 GLU A O 1
ATOM 667 N N . GLU A 1 83 ? 1.587 0.229 15.569 1.00 87.12 83 GLU A N 1
ATOM 668 C CA . GLU A 1 83 ? 0.311 -0.071 16.207 1.00 87.12 83 GLU A CA 1
ATOM 669 C C . GLU A 1 83 ? -0.754 -0.405 15.155 1.00 87.12 83 GLU A C 1
ATOM 671 O O . GLU A 1 83 ? -0.986 0.351 14.211 1.00 87.12 83 GLU A O 1
ATOM 676 N N . ILE A 1 84 ? -1.429 -1.540 15.325 1.00 91.38 84 ILE A N 1
ATOM 677 C CA . ILE A 1 84 ? -2.523 -1.980 14.455 1.00 91.38 84 ILE A CA 1
ATOM 678 C C . ILE A 1 84 ? -3.810 -1.880 15.264 1.00 91.38 84 ILE A C 1
ATOM 680 O O . ILE A 1 84 ? -3.872 -2.370 16.391 1.00 91.38 84 ILE A O 1
ATOM 684 N N . VAL A 1 85 ? -4.836 -1.246 14.706 1.00 93.56 85 VAL A N 1
ATOM 685 C CA . VAL A 1 85 ? -6.074 -0.914 15.414 1.00 93.56 85 VAL A CA 1
ATOM 686 C C . VAL A 1 85 ? -7.307 -1.246 14.589 1.00 93.56 85 VAL A C 1
ATOM 688 O O . VAL A 1 85 ? -7.286 -1.279 13.359 1.00 93.56 85 VAL A O 1
ATOM 691 N N . TRP A 1 86 ? -8.425 -1.434 15.279 1.00 94.19 86 TRP A N 1
ATOM 692 C CA . TRP A 1 86 ? -9.743 -1.420 14.661 1.00 94.19 86 TRP A CA 1
ATOM 693 C C . TRP A 1 86 ? -10.164 0.019 14.353 1.00 94.19 86 TRP A C 1
ATOM 695 O O . TRP A 1 86 ? -10.337 0.818 15.268 1.00 94.19 86 TRP A O 1
ATOM 705 N N . VAL A 1 87 ? -10.426 0.349 13.088 1.00 90.44 87 VAL A N 1
ATOM 706 C CA . VAL A 1 87 ? -10.788 1.709 12.639 1.00 90.44 87 VAL A CA 1
ATOM 707 C C . VAL A 1 87 ? -12.014 2.255 13.378 1.00 90.44 87 VAL A C 1
ATOM 709 O O . VAL A 1 87 ? -12.062 3.432 13.721 1.00 90.44 87 VAL A O 1
ATOM 712 N N . LYS A 1 88 ? -13.015 1.405 13.650 1.00 90.44 88 LYS A N 1
ATOM 713 C CA . LYS A 1 88 ? -14.263 1.826 14.311 1.00 90.44 88 LYS A CA 1
ATOM 714 C C . LYS A 1 88 ? -14.100 2.150 15.795 1.00 90.44 88 LYS A C 1
ATOM 716 O O . LYS A 1 88 ? -14.820 3.009 16.292 1.00 90.44 88 LYS A O 1
ATOM 721 N N . SER A 1 89 ? -13.244 1.424 16.509 1.00 91.56 89 SER A N 1
ATOM 722 C CA . SER A 1 89 ? -13.131 1.528 17.972 1.00 91.56 89 SER A CA 1
ATOM 723 C C . SER A 1 89 ? -11.828 2.170 18.438 1.00 91.56 89 SER A C 1
ATOM 725 O O . SER A 1 89 ? -11.735 2.558 19.597 1.00 91.56 89 SER A O 1
ATOM 727 N N . GLY A 1 90 ? -10.820 2.259 17.569 1.00 89.12 90 GLY A N 1
ATOM 728 C CA . GLY A 1 90 ? -9.459 2.658 17.919 1.00 89.12 90 GLY A CA 1
ATOM 729 C C . GLY A 1 90 ? -8.741 1.666 18.838 1.00 89.12 90 GLY A C 1
ATOM 730 O O . GLY A 1 90 ? -7.634 1.949 19.281 1.00 89.12 90 GLY A O 1
ATOM 731 N N . LEU A 1 91 ? -9.359 0.521 19.153 1.00 93.00 91 LEU A N 1
ATOM 732 C CA . LEU A 1 91 ? -8.772 -0.471 20.047 1.00 93.00 91 LEU A CA 1
ATOM 733 C C . LEU A 1 91 ? -7.672 -1.259 19.325 1.00 93.00 91 LEU A C 1
ATOM 735 O O . LEU A 1 91 ? -7.842 -1.559 18.137 1.00 93.00 91 LEU A O 1
ATOM 739 N N . PRO A 1 92 ? -6.600 -1.657 20.036 1.00 92.69 92 PRO A N 1
ATOM 740 C CA . PRO A 1 92 ? -5.557 -2.498 19.469 1.00 92.69 92 PRO A CA 1
ATOM 741 C C . PRO A 1 92 ? -6.129 -3.779 18.862 1.00 92.69 92 PRO A C 1
ATOM 743 O O . PRO A 1 92 ? -6.937 -4.482 19.476 1.00 92.69 92 PRO A O 1
ATOM 746 N N . TYR A 1 93 ? -5.690 -4.089 17.650 1.00 91.12 93 TYR A N 1
ATOM 747 C CA . TYR A 1 93 ? -5.919 -5.374 17.017 1.00 91.12 93 TYR A CA 1
ATOM 748 C C . TYR A 1 93 ? -4.848 -6.350 17.505 1.00 91.12 93 TYR A C 1
ATOM 750 O O . TYR A 1 93 ? -3.679 -6.262 17.129 1.00 91.12 93 TYR A O 1
ATOM 758 N N . VAL A 1 94 ? -5.254 -7.279 18.368 1.00 86.88 94 VAL A N 1
ATOM 759 C CA . VAL A 1 94 ? -4.396 -8.378 18.814 1.00 86.88 94 VAL A CA 1
ATOM 760 C C . VAL A 1 94 ? -4.634 -9.561 17.890 1.00 86.88 94 VAL A C 1
ATOM 762 O O . VAL A 1 94 ? -5.770 -9.997 17.706 1.00 86.88 94 VAL A O 1
ATOM 765 N N . ARG A 1 95 ? -3.556 -10.071 17.297 1.00 76.38 95 ARG A N 1
ATOM 766 C CA . ARG A 1 95 ? -3.612 -11.270 16.462 1.00 76.38 95 ARG A CA 1
ATOM 767 C C . ARG A 1 95 ? -3.906 -12.474 17.347 1.00 76.38 95 ARG A C 1
ATOM 769 O O . ARG A 1 95 ? -3.257 -12.657 18.376 1.00 76.38 95 ARG A O 1
ATOM 776 N N . GLU A 1 96 ? -4.839 -13.313 16.924 1.00 70.25 96 GLU A N 1
ATOM 777 C CA . GLU A 1 96 ? -4.922 -14.670 17.455 1.00 70.25 96 GLU A CA 1
ATOM 778 C C . GLU A 1 96 ? -3.736 -15.475 16.896 1.00 70.25 96 GLU A C 1
ATOM 780 O O . GLU A 1 96 ? -3.408 -15.365 15.704 1.00 70.25 96 GLU A O 1
ATOM 785 N N . ALA A 1 97 ? -3.043 -16.177 17.798 1.00 60.34 97 ALA A N 1
ATOM 786 C CA . ALA A 1 97 ? -1.813 -16.920 17.525 1.00 60.34 97 ALA A CA 1
ATOM 787 C C . ALA A 1 97 ? -2.042 -18.100 16.573 1.00 60.34 97 ALA A C 1
ATOM 789 O O . ALA A 1 97 ? -3.053 -18.815 16.754 1.00 60.34 97 ALA A O 1
#

Foldseek 3Di:
DDDQDPVNVVVVVVVLVVQLVVQCVPVVQPSVNSVVVSVCVQPVDPVNVVVVVVCQQQADPVVRGGDPPQKTFDDDPDDTDPFIARNVPRHTDDDDD

Secondary structure (DSSP, 8-state):
-----HHHHHHHHHHHHHHHHHHHTSTTS-HHHHHHHHHHHHHTSTTTHHHHHHHHHHEETTTTEEPPTTEEEEEETTEEEEEEEETTT--B-PPP-